Protein AF-A0A484WB20-F1 (afdb_monomer_lite)

Foldseek 3Di:
DLVVLVVVQVVLQVVVVVCCVPPNPCVVVVPDDPDDAAASEAEDEPLQVVLQVVQQVVPWDWDFDADPVRDRPAIDTHDDGDGPLPPDCSSVVSSVVVVVVSQVSNQVDQHHPNHHYDYDYDADPVNCVVCVPSPPRYPDDDDAGWTDDPDPPDGDHPPPDDDDDD

pLDDT: mean 77.6, std 25.08, range [25.02, 97.44]

Radius of gyration: 19.97 Å; chains: 1; bounding box: 40×54×52 Å

Organism: NCBI:txid69218

Structure (mmCIF, N/CA/C/O backbone):
data_AF-A0A484WB20-F1
#
_entry.id   AF-A0A484WB20-F1
#
loop_
_atom_site.group_PDB
_atom_site.id
_atom_site.type_symbol
_atom_site.label_atom_id
_atom_site.label_alt_id
_atom_site.label_comp_id
_atom_site.label_asym_id
_atom_site.label_entity_id
_atom_site.label_seq_id
_atom_site.pdbx_PDB_ins_code
_atom_site.Cartn_x
_atom_site.Cartn_y
_atom_site.Cartn_z
_atom_site.occupancy
_atom_site.B_iso_or_equiv
_atom_site.auth_seq_id
_atom_site.auth_comp_id
_atom_site.auth_asym_id
_atom_site.auth_atom_id
_atom_site.pdbx_PDB_model_num
ATOM 1 N N . MET A 1 1 ? -5.938 7.496 2.421 1.00 87.75 1 MET A N 1
ATOM 2 C CA . MET A 1 1 ? -4.948 6.588 1.793 1.00 87.75 1 MET A CA 1
ATOM 3 C C . MET A 1 1 ? -4.487 7.061 0.415 1.00 87.75 1 MET A C 1
ATOM 5 O O . MET A 1 1 ? -3.396 6.681 0.023 1.00 87.75 1 MET A O 1
ATOM 9 N N . ASP A 1 2 ? -5.249 7.892 -0.307 1.00 92.62 2 ASP A N 1
ATOM 10 C CA . ASP A 1 2 ? -4.880 8.335 -1.667 1.00 92.62 2 ASP A CA 1
ATOM 11 C C . ASP A 1 2 ? -3.535 9.056 -1.733 1.00 92.62 2 ASP A C 1
ATOM 13 O O . ASP A 1 2 ? -2.687 8.709 -2.548 1.00 92.62 2 ASP A O 1
ATOM 17 N N . TRP A 1 3 ? -3.302 9.995 -0.814 1.00 95.31 3 TRP A N 1
ATOM 18 C CA . TRP A 1 3 ? -2.025 10.701 -0.731 1.00 95.31 3 TRP A CA 1
ATOM 19 C C . TRP A 1 3 ? -0.839 9.739 -0.558 1.00 95.31 3 TRP A C 1
ATOM 21 O O . TRP A 1 3 ? 0.152 9.858 -1.275 1.00 95.31 3 TRP A O 1
ATOM 31 N N . LEU A 1 4 ? -0.970 8.741 0.327 1.00 93.81 4 LEU A N 1
ATOM 32 C CA . LEU A 1 4 ? 0.078 7.747 0.568 1.00 93.81 4 LEU A CA 1
ATOM 33 C C . LEU A 1 4 ? 0.362 6.917 -0.688 1.00 93.81 4 LEU A C 1
ATOM 35 O O . LEU A 1 4 ? 1.522 6.710 -1.022 1.00 93.81 4 LEU A O 1
ATOM 39 N N . ALA A 1 5 ? -0.679 6.480 -1.404 1.00 93.88 5 ALA A N 1
ATOM 40 C CA . ALA A 1 5 ? -0.516 5.715 -2.639 1.00 93.88 5 ALA A CA 1
ATOM 41 C C . ALA A 1 5 ? 0.248 6.517 -3.708 1.00 93.88 5 ALA A C 1
ATOM 43 O O . ALA A 1 5 ? 1.167 5.988 -4.332 1.00 93.88 5 ALA A O 1
ATOM 44 N N . VAL A 1 6 ? -0.074 7.808 -3.865 1.00 95.50 6 VAL A N 1
ATOM 45 C CA . VAL A 1 6 ? 0.617 8.704 -4.807 1.00 95.50 6 VAL A CA 1
ATOM 46 C C . VAL A 1 6 ? 2.090 8.854 -4.446 1.00 95.50 6 VAL A C 1
ATOM 48 O O . VAL A 1 6 ? 2.943 8.686 -5.317 1.00 95.50 6 VAL A O 1
ATOM 51 N N . GLN A 1 7 ? 2.405 9.144 -3.180 1.00 96.38 7 GLN A N 1
ATOM 52 C CA . GLN A 1 7 ? 3.798 9.285 -2.751 1.00 96.38 7 GLN A CA 1
ATOM 53 C C . GLN A 1 7 ? 4.567 7.972 -2.911 1.00 96.38 7 GLN A C 1
ATOM 55 O O . GLN A 1 7 ? 5.694 7.976 -3.403 1.00 96.38 7 GLN A O 1
ATOM 60 N N . TYR A 1 8 ? 3.941 6.845 -2.568 1.00 95.50 8 TYR A N 1
ATOM 61 C CA . TYR A 1 8 ? 4.586 5.542 -2.636 1.00 95.50 8 TYR A CA 1
ATOM 62 C C . TYR A 1 8 ? 4.917 5.133 -4.077 1.00 95.50 8 TYR A C 1
ATOM 64 O O . TYR A 1 8 ? 6.068 4.808 -4.369 1.00 95.50 8 TYR A O 1
ATOM 72 N N . ILE A 1 9 ? 3.956 5.229 -5.004 1.00 95.12 9 ILE A N 1
ATOM 73 C CA . ILE A 1 9 ? 4.201 4.931 -6.424 1.00 95.12 9 ILE A CA 1
ATOM 74 C C . ILE A 1 9 ? 5.189 5.918 -7.043 1.00 95.12 9 ILE A C 1
ATOM 76 O O . ILE A 1 9 ? 6.055 5.508 -7.811 1.00 95.12 9 ILE A O 1
ATOM 80 N N . SER A 1 10 ? 5.122 7.202 -6.686 1.00 95.75 10 SER A N 1
ATOM 81 C CA . SER A 1 10 ? 6.076 8.196 -7.192 1.00 95.75 10 SER A CA 1
ATOM 82 C C . SER A 1 10 ? 7.510 7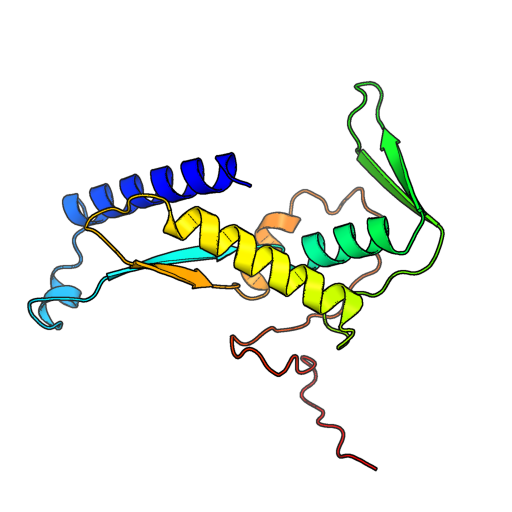.867 -6.767 1.00 95.75 10 SER A C 1
ATOM 84 O O . SER A 1 10 ? 8.424 7.920 -7.591 1.00 95.75 10 SER A O 1
ATOM 86 N N . ALA A 1 11 ? 7.701 7.465 -5.507 1.00 96.75 11 ALA A N 1
ATOM 87 C CA . ALA A 1 11 ? 8.997 7.030 -5.001 1.00 96.75 11 ALA A CA 1
ATOM 88 C C . ALA A 1 11 ? 9.492 5.763 -5.718 1.00 96.75 11 ALA A C 1
ATOM 90 O O . ALA A 1 11 ? 10.629 5.736 -6.186 1.00 96.75 11 ALA A O 1
ATOM 91 N N . LEU A 1 12 ? 8.642 4.742 -5.873 1.00 95.81 12 LEU A N 1
ATOM 92 C CA . LEU A 1 12 ? 9.012 3.500 -6.563 1.00 95.81 12 LEU A CA 1
ATOM 93 C C . LEU A 1 12 ? 9.327 3.721 -8.047 1.00 95.81 12 LEU A C 1
ATOM 95 O O . LEU A 1 12 ? 10.296 3.164 -8.559 1.00 95.81 12 LEU A O 1
ATOM 99 N N . ASN A 1 13 ? 8.568 4.577 -8.730 1.00 96.31 13 ASN A N 1
ATOM 100 C CA . ASN A 1 13 ? 8.839 4.950 -10.117 1.00 96.31 13 ASN A CA 1
ATOM 101 C C . ASN A 1 13 ? 10.229 5.574 -10.262 1.00 96.31 13 ASN A C 1
ATOM 103 O O . ASN A 1 13 ? 10.962 5.228 -11.189 1.00 96.31 13 ASN A O 1
ATOM 107 N N . LEU A 1 14 ? 10.607 6.461 -9.337 1.00 97.31 14 LEU A N 1
ATOM 108 C CA . LEU A 1 14 ? 11.935 7.065 -9.329 1.00 97.31 14 LEU A CA 1
ATOM 109 C C . LEU A 1 14 ? 13.027 6.029 -9.038 1.00 97.31 14 LEU A C 1
ATOM 111 O O . LEU A 1 14 ? 14.029 5.998 -9.750 1.00 97.31 14 LEU A O 1
ATOM 115 N N . ILE A 1 15 ? 12.827 5.176 -8.028 1.00 97.06 15 ILE A N 1
ATOM 116 C CA . ILE A 1 15 ? 13.783 4.126 -7.651 1.00 97.06 15 ILE A CA 1
ATOM 117 C C . ILE A 1 15 ? 14.046 3.207 -8.842 1.00 97.06 15 ILE A C 1
ATOM 119 O O . ILE A 1 15 ? 15.197 3.054 -9.238 1.00 97.06 15 ILE A O 1
ATOM 123 N N . HIS A 1 16 ? 13.001 2.650 -9.457 1.00 96.00 16 HIS A N 1
ATOM 124 C CA . HIS A 1 16 ? 13.163 1.718 -10.571 1.00 96.00 16 HIS A CA 1
ATOM 125 C C . HIS A 1 16 ? 13.725 2.384 -11.827 1.00 96.00 16 HIS A C 1
ATOM 127 O O . HIS A 1 16 ? 14.556 1.783 -12.500 1.00 96.00 16 HIS A O 1
ATOM 133 N N . TYR A 1 17 ? 13.355 3.636 -12.112 1.00 96.62 17 TYR A N 1
ATOM 134 C CA . TYR A 1 17 ? 13.966 4.387 -13.209 1.00 96.62 17 TYR A CA 1
ATOM 135 C C . TYR A 1 17 ? 15.478 4.559 -13.009 1.00 96.62 17 TYR A C 1
ATOM 137 O O . TYR A 1 17 ? 16.264 4.347 -13.932 1.00 96.62 17 TYR A O 1
ATOM 145 N N . MET A 1 18 ? 15.898 4.939 -11.800 1.00 97.44 18 MET A N 1
ATOM 146 C CA . MET A 1 18 ? 17.315 5.139 -11.501 1.00 97.44 18 MET A CA 1
ATOM 147 C C . MET A 1 18 ? 18.078 3.815 -11.406 1.00 97.44 18 MET A C 1
ATOM 149 O O . MET A 1 18 ? 19.233 3.765 -11.827 1.00 97.44 18 MET A O 1
ATOM 153 N N . HIS A 1 19 ? 17.441 2.748 -10.920 1.00 97.31 19 HIS A N 1
ATOM 154 C CA . HIS A 1 19 ? 18.033 1.413 -10.864 1.00 97.31 19 HIS A CA 1
ATOM 155 C C . HIS A 1 19 ? 18.308 0.870 -12.270 1.00 97.31 19 HIS A C 1
ATOM 157 O O . HIS A 1 19 ? 19.447 0.519 -12.566 1.00 97.31 19 HIS A O 1
ATOM 163 N N . ASP A 1 20 ? 17.321 0.927 -13.174 1.00 94.75 20 ASP A N 1
ATOM 164 C CA . ASP A 1 20 ? 17.489 0.520 -14.577 1.00 94.75 20 ASP A CA 1
ATOM 165 C C . ASP A 1 20 ? 18.563 1.364 -15.288 1.00 94.75 20 ASP A C 1
ATOM 167 O O . ASP A 1 20 ? 19.276 0.864 -16.156 1.00 94.75 20 ASP A O 1
ATOM 171 N N . LYS A 1 21 ? 18.699 2.651 -14.940 1.00 95.12 21 LYS A N 1
ATOM 172 C CA . LYS A 1 21 ? 19.661 3.549 -15.594 1.00 95.12 21 LYS A CA 1
ATOM 173 C C . LYS A 1 21 ? 21.098 3.363 -15.107 1.00 95.12 21 LYS A C 1
ATOM 175 O O . LYS A 1 21 ? 22.019 3.412 -15.920 1.00 95.12 21 LYS A O 1
ATOM 180 N N . TYR A 1 22 ? 21.305 3.241 -13.799 1.00 96.62 22 TYR A N 1
ATOM 181 C CA . TYR A 1 22 ? 22.643 3.302 -13.199 1.00 96.62 22 TYR A CA 1
ATOM 182 C C . TYR A 1 22 ? 23.151 1.960 -12.678 1.00 96.62 22 TYR A C 1
ATOM 184 O O . TYR A 1 22 ? 24.356 1.810 -12.495 1.00 96.62 22 TYR A O 1
ATOM 192 N N . SER A 1 23 ? 22.266 0.993 -12.450 1.00 95.44 23 SER A N 1
ATOM 193 C CA . SER A 1 23 ? 22.607 -0.308 -11.874 1.00 95.44 23 SER A CA 1
ATOM 194 C C . SER A 1 23 ? 21.804 -1.435 -12.523 1.00 95.44 23 SER A C 1
ATOM 196 O O . SER A 1 23 ? 21.261 -2.298 -11.838 1.00 95.44 23 SER A O 1
ATOM 198 N N . TYR A 1 24 ? 21.732 -1.428 -13.854 1.00 94.31 24 TYR A N 1
ATOM 199 C CA . TYR A 1 24 ? 21.045 -2.475 -14.599 1.00 94.31 24 TYR A CA 1
ATOM 200 C C . TYR A 1 24 ? 21.693 -3.843 -14.356 1.00 94.31 24 TYR A C 1
ATOM 202 O O . TYR A 1 24 ? 22.884 -4.031 -14.624 1.00 94.31 24 TYR A O 1
ATOM 210 N N . GLU A 1 25 ? 20.909 -4.819 -13.904 1.00 92.88 25 GLU A N 1
ATOM 211 C CA . GLU A 1 25 ? 21.361 -6.172 -13.577 1.00 92.88 25 GLU A CA 1
ATOM 212 C C . GLU A 1 25 ? 21.608 -7.027 -14.830 1.00 92.88 25 GLU A C 1
ATOM 214 O O . GLU A 1 25 ? 21.002 -8.079 -15.029 1.00 92.88 25 GLU A O 1
ATOM 219 N N . ALA A 1 26 ? 22.523 -6.583 -15.694 1.00 92.88 26 ALA A N 1
ATOM 220 C CA . ALA A 1 26 ? 22.773 -7.169 -17.008 1.00 92.88 26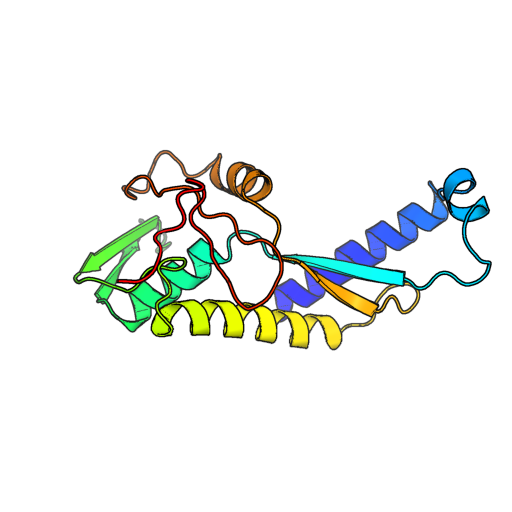 ALA A CA 1
ATOM 221 C C . ALA A 1 26 ? 23.031 -8.683 -16.966 1.00 92.88 26 ALA A C 1
ATOM 223 O O . ALA A 1 26 ? 22.517 -9.410 -17.811 1.00 92.88 26 ALA A O 1
ATOM 224 N N . SER A 1 27 ? 23.789 -9.172 -15.979 1.00 95.25 27 SER A N 1
ATOM 225 C CA . SER A 1 27 ? 24.095 -10.600 -15.838 1.00 95.25 27 SER A CA 1
ATOM 226 C C . SER A 1 27 ? 22.866 -11.444 -15.493 1.00 95.25 27 SER A C 1
ATOM 228 O O . SER A 1 27 ? 22.727 -12.542 -16.023 1.00 95.25 27 SER A O 1
ATOM 230 N N . LEU A 1 28 ? 21.955 -10.938 -14.656 1.00 93.94 28 LEU A N 1
ATOM 231 C CA . LEU A 1 28 ? 20.706 -11.628 -14.321 1.00 93.94 28 LEU A CA 1
ATOM 232 C C . LEU A 1 28 ? 19.711 -11.532 -15.482 1.00 93.94 28 LEU A C 1
ATOM 234 O O . LEU A 1 28 ? 19.061 -12.516 -15.836 1.00 93.94 28 LEU A O 1
ATOM 238 N N . MET A 1 29 ? 19.619 -10.360 -16.111 1.00 93.00 29 MET A N 1
ATOM 239 C CA . MET A 1 29 ? 18.713 -10.120 -17.233 1.00 93.00 29 MET A CA 1
ATOM 240 C C . MET A 1 29 ? 19.132 -10.870 -18.505 1.00 93.00 29 MET A C 1
ATOM 242 O O . MET A 1 29 ? 18.269 -11.207 -19.306 1.00 93.00 29 MET A O 1
ATOM 246 N N . ALA A 1 30 ? 20.419 -11.196 -18.676 1.00 94.06 30 ALA A N 1
ATOM 247 C CA . ALA A 1 30 ? 20.906 -12.038 -19.775 1.00 94.06 30 ALA A CA 1
ATOM 248 C C . ALA A 1 30 ? 20.401 -13.490 -19.705 1.00 94.06 30 ALA A C 1
ATOM 250 O O . ALA A 1 30 ? 20.430 -14.194 -20.711 1.00 94.06 30 ALA A O 1
ATOM 251 N N . LEU A 1 31 ? 19.950 -13.934 -18.528 1.00 95.06 31 LEU A N 1
ATOM 252 C CA . LEU A 1 31 ? 19.382 -15.265 -18.300 1.00 95.06 31 LEU A CA 1
ATOM 253 C C . LEU A 1 31 ? 17.848 -15.282 -18.374 1.00 95.06 31 LEU A C 1
ATOM 255 O O . LEU A 1 31 ? 17.240 -16.322 -18.135 1.00 95.06 31 LEU A O 1
ATOM 259 N N . HIS A 1 32 ? 17.226 -14.142 -18.674 1.00 94.12 32 HIS A N 1
ATOM 260 C CA . HIS A 1 32 ? 15.788 -14.037 -18.879 1.00 94.12 32 HIS A CA 1
ATOM 261 C C . HIS A 1 32 ? 15.449 -14.002 -20.371 1.00 94.12 32 HIS A C 1
ATOM 263 O O . HIS A 1 32 ? 16.272 -13.635 -21.212 1.00 94.12 32 HIS A O 1
ATOM 269 N N . ASP A 1 33 ? 14.198 -14.327 -20.688 1.00 92.81 33 ASP A N 1
ATOM 270 C CA . ASP A 1 33 ? 13.648 -14.084 -22.016 1.00 92.81 33 ASP A CA 1
ATOM 271 C C . ASP A 1 33 ? 1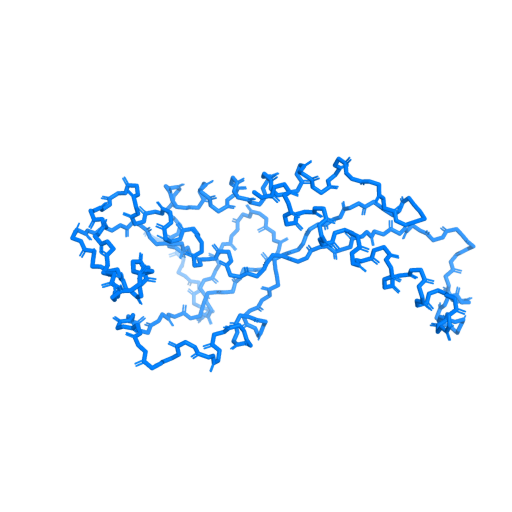3.723 -12.593 -22.375 1.00 92.81 33 ASP A C 1
ATOM 273 O O . ASP A 1 33 ? 13.713 -11.712 -21.510 1.00 92.81 33 ASP A O 1
ATOM 277 N N . ARG A 1 34 ? 13.752 -12.303 -23.681 1.00 87.56 34 ARG A N 1
ATOM 278 C CA . ARG A 1 34 ? 13.861 -10.933 -24.213 1.00 87.56 34 ARG A CA 1
ATOM 279 C C . ARG A 1 34 ? 12.840 -9.973 -23.587 1.00 87.56 34 ARG A C 1
ATOM 281 O O . ARG A 1 34 ? 13.183 -8.840 -23.251 1.00 87.56 34 ARG A O 1
ATOM 288 N N . ASP A 1 35 ? 11.599 -10.433 -23.436 1.00 89.88 35 ASP A N 1
ATOM 289 C CA . ASP A 1 35 ? 10.466 -9.637 -22.971 1.00 89.88 35 ASP A CA 1
ATOM 290 C C . ASP A 1 35 ? 10.030 -10.088 -21.568 1.00 89.88 35 ASP A C 1
ATOM 292 O O . ASP A 1 35 ? 9.185 -10.962 -21.399 1.00 89.88 35 ASP A O 1
ATOM 296 N N . VAL A 1 36 ? 10.624 -9.478 -20.539 1.00 90.69 36 VAL A N 1
ATOM 297 C CA . VAL A 1 36 ? 10.318 -9.798 -19.134 1.00 90.69 36 VAL A CA 1
ATOM 298 C C . VAL A 1 36 ? 9.055 -9.085 -18.653 1.00 90.69 36 VAL A C 1
ATOM 300 O O . VAL A 1 36 ? 8.957 -7.854 -18.723 1.00 90.69 36 VAL A O 1
ATOM 303 N N . TYR A 1 37 ? 8.116 -9.849 -18.094 1.00 91.69 37 TYR A N 1
ATOM 304 C CA . TYR A 1 37 ? 6.951 -9.311 -17.395 1.00 91.69 37 TYR A CA 1
ATOM 305 C C . TYR A 1 37 ? 7.372 -8.653 -16.075 1.00 91.69 37 TYR A C 1
ATOM 307 O O . TYR A 1 37 ? 8.050 -9.268 -15.254 1.00 91.69 37 TYR A O 1
ATOM 315 N N . ARG A 1 38 ? 6.980 -7.392 -15.869 1.00 91.69 38 ARG A N 1
ATOM 316 C CA . ARG A 1 38 ? 7.383 -6.595 -14.703 1.00 91.69 38 ARG A CA 1
ATOM 317 C C . ARG A 1 38 ? 6.187 -6.291 -13.823 1.00 91.69 38 ARG A C 1
ATOM 319 O O . ARG A 1 38 ? 5.158 -5.822 -14.307 1.00 91.69 38 ARG A O 1
ATOM 326 N N . THR A 1 39 ? 6.367 -6.490 -12.526 1.00 92.88 39 THR A N 1
ATOM 327 C CA . THR A 1 39 ? 5.398 -6.113 -11.499 1.00 92.88 39 THR A CA 1
ATOM 328 C C . THR A 1 39 ? 5.967 -5.022 -10.606 1.00 92.88 39 THR A C 1
ATOM 330 O O . THR A 1 39 ? 7.143 -5.073 -10.254 1.00 92.88 39 THR A O 1
ATOM 333 N N . MET A 1 40 ? 5.132 -4.068 -10.205 1.00 92.12 40 MET A N 1
ATOM 334 C CA . MET A 1 40 ? 5.470 -3.062 -9.202 1.00 92.12 40 MET A CA 1
ATOM 335 C C . MET A 1 40 ? 5.023 -3.575 -7.832 1.00 92.12 40 MET A C 1
ATOM 337 O O . MET A 1 40 ? 3.850 -3.455 -7.484 1.00 92.12 40 MET A O 1
ATOM 341 N N . ALA A 1 41 ? 5.941 -4.200 -7.093 1.00 90.88 41 ALA A N 1
ATOM 342 C CA . ALA A 1 41 ? 5.632 -4.842 -5.820 1.00 90.88 41 ALA A CA 1
ATOM 343 C C . ALA A 1 41 ? 5.534 -3.815 -4.679 1.00 90.88 41 ALA A C 1
ATOM 345 O O . ALA A 1 41 ? 6.530 -3.218 -4.270 1.00 90.88 41 ALA A O 1
ATOM 346 N N . CYS A 1 42 ? 4.329 -3.637 -4.144 1.00 90.38 42 CYS A N 1
ATOM 347 C CA . CYS A 1 42 ? 4.030 -2.752 -3.024 1.00 90.38 42 CYS A CA 1
ATOM 348 C C . CYS A 1 42 ? 3.814 -3.554 -1.730 1.00 90.38 42 CYS A C 1
ATOM 350 O O . CYS A 1 42 ? 2.991 -4.464 -1.688 1.00 90.38 42 CYS A O 1
ATOM 352 N N . GLY A 1 43 ? 4.512 -3.206 -0.651 1.00 88.94 43 GLY A N 1
ATOM 353 C CA . GLY A 1 43 ? 4.337 -3.842 0.660 1.00 88.94 43 GLY A CA 1
ATOM 354 C C . GLY A 1 43 ? 3.473 -2.999 1.598 1.00 88.94 43 GLY A C 1
ATOM 355 O O . GLY A 1 43 ? 3.686 -1.791 1.690 1.00 88.94 43 GLY A O 1
ATOM 356 N N . ILE A 1 44 ? 2.541 -3.617 2.335 1.00 87.06 44 ILE A N 1
ATOM 357 C CA . ILE A 1 44 ? 1.892 -2.972 3.496 1.00 87.06 44 ILE A CA 1
ATOM 358 C C . ILE A 1 44 ? 2.473 -3.541 4.784 1.00 87.06 44 ILE A C 1
ATOM 360 O O . ILE A 1 44 ? 2.275 -4.713 5.083 1.00 87.06 44 ILE A O 1
ATOM 364 N N . ALA A 1 45 ? 3.114 -2.698 5.587 1.00 87.94 45 ALA A N 1
ATOM 365 C CA . ALA A 1 45 ? 3.557 -3.061 6.928 1.00 87.94 45 ALA A CA 1
ATOM 366 C C . ALA A 1 45 ? 2.528 -2.649 7.996 1.00 87.94 45 ALA A C 1
ATOM 368 O O . ALA A 1 45 ? 1.821 -1.655 7.830 1.00 87.94 45 ALA A O 1
ATOM 369 N N . GLY A 1 46 ? 2.462 -3.395 9.106 1.00 86.56 46 GLY A N 1
ATOM 370 C CA . GLY A 1 46 ? 1.616 -3.048 10.255 1.00 86.56 46 GLY A CA 1
ATOM 371 C C . GLY A 1 46 ? 0.116 -3.283 10.047 1.00 86.56 46 GLY A C 1
ATOM 372 O O . GLY A 1 46 ? -0.700 -2.644 10.711 1.00 86.56 46 GLY A O 1
ATOM 373 N N . LEU A 1 47 ? -0.261 -4.197 9.146 1.00 90.12 47 LEU A N 1
ATOM 374 C CA . LEU A 1 47 ? -1.666 -4.506 8.853 1.00 90.12 47 LEU A CA 1
ATOM 375 C C . LEU A 1 47 ? -2.431 -4.973 10.101 1.00 90.12 47 LEU A C 1
ATOM 377 O O . LEU A 1 47 ? -3.550 -4.525 10.332 1.00 90.12 47 LEU A O 1
ATOM 381 N N . SER A 1 48 ? -1.808 -5.827 10.918 1.00 87.88 48 SER A N 1
ATOM 382 C CA . SER A 1 48 ? -2.390 -6.343 12.164 1.00 87.88 48 SER A CA 1
ATOM 383 C C . SER A 1 48 ? -2.724 -5.219 13.148 1.00 87.88 48 SER A C 1
ATOM 385 O O . SER A 1 48 ? -3.816 -5.181 13.706 1.00 87.88 48 SER A O 1
ATOM 387 N N . VAL A 1 49 ? -1.812 -4.254 13.300 1.00 89.62 49 VAL A N 1
ATOM 388 C CA . VAL A 1 49 ? -1.999 -3.086 14.169 1.00 89.62 49 VAL A CA 1
ATOM 389 C C . VAL A 1 49 ? -3.139 -2.217 13.654 1.00 89.62 49 VAL A C 1
ATOM 391 O O . VAL A 1 49 ? -4.027 -1.870 14.423 1.00 89.62 49 VAL A O 1
ATOM 394 N N . ALA A 1 50 ? -3.160 -1.909 12.355 1.00 91.94 50 ALA A N 1
ATOM 395 C CA . ALA A 1 50 ? -4.225 -1.103 11.766 1.00 91.94 50 ALA A CA 1
ATOM 396 C C . ALA A 1 50 ? -5.606 -1.773 11.902 1.00 91.94 50 ALA A C 1
ATOM 398 O O . ALA A 1 50 ? -6.580 -1.103 12.250 1.00 91.94 50 ALA A O 1
ATOM 399 N N . ALA A 1 51 ? -5.691 -3.086 11.669 1.00 92.50 51 ALA A N 1
ATOM 400 C CA . ALA A 1 51 ? -6.927 -3.851 11.815 1.00 92.50 51 ALA A CA 1
ATOM 401 C C . ALA A 1 51 ? -7.412 -3.884 13.275 1.00 92.50 51 ALA A C 1
ATOM 403 O O . ALA A 1 51 ? -8.578 -3.582 13.534 1.00 92.50 51 ALA A O 1
ATOM 404 N N . ASP A 1 52 ? -6.519 -4.162 14.230 1.00 91.62 52 ASP A N 1
ATOM 405 C CA . ASP A 1 52 ? -6.828 -4.152 15.665 1.00 91.62 52 ASP A CA 1
ATOM 406 C C . ASP A 1 52 ? -7.271 -2.767 16.148 1.00 91.62 52 ASP A C 1
ATOM 408 O O . ASP A 1 52 ? -8.250 -2.657 16.883 1.00 91.62 52 ASP A O 1
ATOM 412 N N . SER A 1 53 ? -6.593 -1.697 15.721 1.00 92.69 53 SER A N 1
ATOM 413 C CA . SER A 1 53 ? -6.962 -0.326 16.086 1.00 92.69 53 SER A CA 1
ATOM 414 C C . SER A 1 53 ? -8.356 0.040 15.576 1.00 92.69 53 SER A C 1
ATOM 416 O O . SER A 1 53 ? -9.157 0.607 16.319 1.00 92.69 53 SER A O 1
ATOM 418 N N . LEU A 1 54 ? -8.681 -0.313 14.329 1.00 93.94 54 LEU A N 1
ATOM 419 C CA . LEU A 1 54 ? -10.020 -0.097 13.776 1.00 93.94 54 LEU A CA 1
ATOM 420 C C . LEU A 1 54 ? -11.076 -0.966 14.468 1.00 93.94 54 LEU A C 1
ATOM 422 O O . LEU A 1 54 ? -12.193 -0.504 14.696 1.00 93.94 54 LEU A O 1
ATOM 426 N N . SER A 1 55 ? -10.722 -2.198 14.830 1.00 93.56 55 SER A N 1
ATOM 427 C CA . SER A 1 55 ? -11.581 -3.095 15.601 1.00 93.56 55 SER A CA 1
ATOM 428 C C . SER A 1 55 ? -11.897 -2.518 16.985 1.00 93.56 55 SER A C 1
ATOM 430 O O . SER A 1 55 ? -13.066 -2.436 17.361 1.00 93.56 55 SER A O 1
ATOM 432 N N . ALA A 1 56 ? -10.889 -2.019 17.705 1.00 93.38 56 ALA A N 1
ATOM 433 C CA . ALA A 1 56 ? -11.066 -1.376 19.004 1.00 93.38 56 ALA A CA 1
ATOM 434 C C . ALA A 1 56 ? -11.998 -0.161 18.918 1.00 93.38 56 ALA A C 1
ATOM 436 O O . ALA A 1 56 ? -12.911 -0.040 19.726 1.00 93.38 56 ALA A O 1
ATOM 437 N N . ILE A 1 57 ? -11.833 0.697 17.907 1.00 94.12 57 ILE A N 1
ATOM 438 C CA . ILE A 1 57 ? -12.702 1.870 17.701 1.00 94.12 57 ILE A CA 1
ATOM 439 C C . ILE A 1 57 ? -14.145 1.461 17.365 1.00 94.12 57 ILE A C 1
ATOM 441 O O . ILE A 1 57 ? -15.086 2.178 17.699 1.00 94.12 57 ILE A O 1
ATOM 445 N N . LYS A 1 58 ? -14.335 0.325 16.684 1.00 94.44 58 LYS A N 1
ATOM 446 C CA . LYS A 1 58 ? -15.653 -0.146 16.244 1.00 94.44 58 LYS A CA 1
ATOM 447 C C . LYS A 1 58 ? -16.426 -0.898 17.332 1.00 94.44 58 LYS A C 1
ATOM 449 O O . LYS A 1 58 ? -17.649 -0.783 17.372 1.00 94.44 58 LYS A O 1
ATOM 454 N N . TYR A 1 59 ? -15.745 -1.697 18.153 1.00 93.00 59 TYR A N 1
ATOM 455 C CA . TYR A 1 59 ? -16.379 -2.621 19.105 1.00 93.00 59 TYR A CA 1
ATOM 456 C C . TYR A 1 59 ? -16.181 -2.243 20.579 1.00 93.00 59 TYR A C 1
ATOM 458 O O . TYR A 1 59 ? -16.931 -2.734 21.418 1.00 93.00 59 TYR A O 1
ATOM 466 N N . ALA A 1 60 ? -15.229 -1.364 20.893 1.00 94.00 60 ALA A N 1
ATOM 467 C CA . ALA A 1 60 ? -14.985 -0.851 22.238 1.00 94.00 60 ALA A CA 1
ATOM 468 C C . ALA A 1 60 ? -15.076 0.684 22.264 1.00 94.00 60 ALA A C 1
ATOM 470 O O . ALA A 1 60 ? -15.205 1.348 21.234 1.00 94.00 60 ALA A O 1
ATOM 471 N N . THR A 1 61 ? -15.020 1.270 23.462 1.00 94.44 61 THR A N 1
ATOM 472 C CA . THR A 1 61 ? -14.949 2.727 23.614 1.00 94.44 61 THR A CA 1
ATOM 473 C C . THR A 1 61 ? -13.492 3.145 23.739 1.00 94.44 61 THR A C 1
ATOM 475 O O . THR A 1 61 ? -12.842 2.853 24.740 1.00 94.44 61 THR A O 1
ATOM 478 N N . VAL A 1 62 ? -12.975 3.845 22.729 1.00 94.62 62 VAL A N 1
ATOM 479 C CA . VAL A 1 62 ? -11.584 4.316 22.704 1.00 94.62 62 VAL A CA 1
ATOM 480 C C . VAL A 1 62 ? -11.535 5.810 23.016 1.00 94.62 62 VAL A C 1
ATOM 482 O O . VAL A 1 62 ? -12.072 6.630 22.269 1.00 94.62 62 VAL A O 1
ATOM 485 N N . LYS A 1 63 ? -10.869 6.176 24.114 1.00 94.31 63 LYS A N 1
ATOM 486 C CA . LYS A 1 63 ? -10.645 7.565 24.534 1.00 94.31 63 LYS A CA 1
ATOM 487 C C . LYS A 1 63 ? -9.199 7.974 24.220 1.00 94.31 63 LYS A C 1
ATOM 489 O O . LYS A 1 63 ? -8.280 7.400 24.805 1.00 94.31 63 LYS A O 1
ATOM 494 N N . PRO A 1 64 ? -8.970 8.950 23.321 1.00 94.38 64 PRO A N 1
ATOM 495 C CA . PRO A 1 64 ? -7.627 9.440 23.041 1.00 94.38 64 PRO A CA 1
ATOM 496 C C . PRO A 1 64 ? -7.114 10.294 24.206 1.00 94.38 64 PRO A C 1
ATOM 498 O O . PRO A 1 64 ? -7.763 11.261 24.610 1.00 94.38 64 PRO A O 1
ATOM 501 N N . VAL A 1 65 ? -5.930 9.965 24.710 1.00 93.69 65 VAL A N 1
ATOM 502 C CA . VAL A 1 65 ? -5.169 10.793 25.649 1.00 93.69 65 VAL A CA 1
ATOM 503 C C . VAL A 1 65 ? -4.341 11.768 24.826 1.00 93.69 65 VAL A C 1
ATOM 505 O O . VAL A 1 65 ? -3.548 11.358 23.978 1.00 93.69 65 VAL A O 1
ATOM 508 N N . ARG A 1 66 ? -4.555 13.066 25.044 1.00 94.06 66 ARG A N 1
ATOM 509 C CA . ARG A 1 66 ? -3.881 14.133 24.300 1.00 94.06 66 ARG A CA 1
ATOM 510 C C . ARG A 1 66 ? -2.852 14.840 25.165 1.00 94.06 66 ARG A C 1
ATOM 512 O O . ARG A 1 66 ? -3.064 15.002 26.365 1.00 94.06 66 ARG A O 1
ATOM 519 N N . ASP A 1 67 ? -1.769 15.278 24.544 1.00 92.88 67 ASP A N 1
ATOM 520 C CA . ASP A 1 67 ? -0.783 16.142 25.181 1.00 92.88 67 ASP A CA 1
ATOM 521 C C . ASP A 1 67 ? -1.221 17.622 25.178 1.00 92.88 67 ASP A C 1
ATOM 523 O O . ASP A 1 67 ? -2.324 17.986 24.762 1.00 92.88 67 ASP A O 1
ATOM 527 N N . HIS A 1 68 ? -0.321 18.497 25.628 1.00 92.50 68 HIS A N 1
ATOM 528 C CA . HIS A 1 68 ? -0.521 19.947 25.650 1.00 92.50 68 HIS A CA 1
ATOM 529 C C . HIS A 1 68 ? -0.662 20.589 24.256 1.00 92.50 68 HIS A C 1
ATOM 531 O O . HIS A 1 68 ? -1.188 21.696 24.157 1.00 92.50 68 HIS A O 1
ATOM 537 N N . THR A 1 69 ? -0.214 19.918 23.189 1.00 92.75 69 THR A N 1
ATOM 538 C CA . THR A 1 69 ? -0.356 20.387 21.801 1.00 92.75 69 THR A CA 1
ATOM 539 C C . THR A 1 69 ? -1.652 19.900 21.146 1.00 92.75 69 THR A C 1
ATOM 541 O O . THR A 1 69 ? -2.032 20.381 20.079 1.00 92.75 69 THR A O 1
ATOM 544 N N . GLY A 1 70 ? -2.367 18.980 21.802 1.00 91.12 70 GLY A N 1
ATOM 545 C CA . GLY A 1 70 ? -3.584 18.353 21.297 1.00 91.12 70 GLY A CA 1
ATOM 546 C C . GLY A 1 70 ? -3.332 17.084 20.476 1.00 91.12 70 GLY A C 1
ATOM 547 O O . GLY A 1 70 ? -4.290 16.525 19.932 1.00 91.12 70 GLY A O 1
ATOM 548 N N . LEU A 1 71 ? -2.086 16.606 20.398 1.00 92.12 71 LEU A N 1
ATOM 549 C CA . LEU A 1 71 ? -1.730 15.361 19.722 1.00 92.12 71 LEU A CA 1
ATOM 550 C C . LEU A 1 71 ? -2.096 14.161 20.594 1.00 92.12 71 LEU A C 1
ATOM 552 O O . LEU A 1 71 ? -1.868 14.165 21.802 1.00 92.12 71 LEU A O 1
ATOM 556 N N . ALA A 1 72 ? -2.684 13.132 19.981 1.00 92.00 72 ALA A N 1
ATOM 557 C CA . ALA A 1 72 ? -2.993 11.886 20.673 1.00 92.00 72 ALA A CA 1
ATOM 558 C C . ALA A 1 72 ? -1.695 11.103 20.913 1.00 92.00 72 ALA A C 1
ATOM 560 O O . ALA A 1 72 ? -1.050 10.685 19.954 1.00 92.00 72 ALA A O 1
ATOM 561 N N . VAL A 1 73 ? -1.329 10.929 22.182 1.00 93.62 73 VAL A N 1
ATOM 562 C CA . VAL A 1 73 ? -0.101 10.234 22.606 1.00 93.62 73 VAL A CA 1
ATOM 563 C C . VAL A 1 73 ? -0.377 8.842 23.165 1.00 93.62 73 VAL A C 1
ATOM 565 O O . VAL A 1 73 ? 0.520 8.008 23.180 1.00 93.62 73 VAL A O 1
ATOM 568 N N . ASP A 1 74 ? -1.610 8.578 23.604 1.00 92.00 74 ASP A N 1
ATOM 569 C CA . ASP A 1 74 ? -2.031 7.266 24.097 1.00 92.00 74 ASP A CA 1
ATOM 570 C C . ASP A 1 74 ? -3.547 7.066 23.909 1.00 92.00 74 ASP A C 1
ATOM 572 O O . ASP A 1 74 ? -4.283 8.006 23.588 1.00 92.00 74 ASP A O 1
ATOM 576 N N . PHE A 1 75 ? -4.029 5.841 24.108 1.00 91.81 75 PHE A N 1
ATOM 577 C CA . PHE A 1 75 ? -5.434 5.469 23.974 1.00 91.81 75 PHE A CA 1
ATOM 578 C C . PHE A 1 75 ? -5.888 4.595 25.144 1.00 91.81 75 PHE A C 1
ATOM 580 O O . PHE A 1 75 ? -5.374 3.500 25.361 1.00 91.81 75 PHE A O 1
ATOM 587 N N . VAL A 1 76 ? -6.925 5.044 25.853 1.00 93.50 76 VAL A N 1
ATOM 588 C CA . VAL A 1 76 ? -7.601 4.240 26.879 1.00 93.50 76 VAL A CA 1
ATOM 589 C C . VAL A 1 76 ? -8.769 3.508 26.233 1.00 93.50 76 VAL A C 1
ATOM 591 O O . VAL A 1 76 ? -9.622 4.134 25.602 1.00 93.50 76 VAL A O 1
ATOM 594 N N . ILE A 1 77 ? -8.807 2.187 26.388 1.00 93.00 77 ILE A N 1
ATOM 595 C CA . ILE A 1 77 ? -9.835 1.324 25.802 1.00 93.00 77 ILE A CA 1
ATOM 596 C C . ILE A 1 77 ? -10.731 0.800 26.927 1.00 93.00 77 ILE A C 1
ATOM 598 O O . ILE A 1 77 ? -10.254 0.143 27.849 1.00 93.00 77 ILE A O 1
ATOM 602 N N . GLU A 1 78 ? -12.026 1.095 26.847 1.00 93.25 78 GLU A N 1
ATOM 603 C CA . GLU A 1 78 ? -13.059 0.561 27.735 1.00 93.25 78 GLU A CA 1
ATOM 604 C C . GLU A 1 78 ? -13.890 -0.483 26.973 1.00 93.25 78 GLU A C 1
ATOM 606 O O . GLU A 1 78 ? -14.594 -0.155 26.012 1.00 93.25 78 GLU A O 1
ATOM 611 N N . GLY A 1 79 ? -13.805 -1.741 27.415 1.00 90.69 79 GLY A N 1
ATOM 612 C CA . GLY A 1 79 ? -14.454 -2.896 26.790 1.00 90.69 79 GLY A CA 1
ATOM 613 C C . GLY A 1 79 ? -13.497 -3.773 25.978 1.00 90.69 79 GLY A C 1
ATOM 614 O O . GLY A 1 79 ? -12.351 -3.405 25.718 1.00 90.69 79 GLY A O 1
ATOM 615 N N . ASP A 1 80 ? -13.988 -4.944 25.578 1.00 90.62 80 ASP A N 1
ATOM 616 C CA . ASP A 1 80 ? -13.236 -5.908 24.775 1.00 90.62 80 ASP A CA 1
ATOM 617 C C . ASP A 1 80 ? -13.516 -5.729 23.279 1.00 90.62 80 ASP A C 1
ATOM 619 O O . ASP A 1 80 ? -14.617 -5.360 22.868 1.00 90.62 80 ASP A O 1
ATOM 623 N N . TYR A 1 81 ? -12.524 -6.039 22.446 1.00 92.12 81 TYR A N 1
ATOM 624 C CA . TYR A 1 81 ? -12.642 -6.003 20.989 1.00 92.12 81 TYR A CA 1
ATOM 625 C C . TYR A 1 81 ? -11.979 -7.237 20.355 1.00 92.12 81 TYR A C 1
ATOM 627 O O . TYR A 1 81 ? -11.008 -7.765 20.907 1.00 92.12 81 TYR A O 1
ATOM 635 N N . PRO A 1 82 ? -12.478 -7.719 19.200 1.00 91.88 82 PRO A N 1
ATOM 636 C CA . PRO A 1 82 ? -11.872 -8.842 18.496 1.00 91.88 82 PRO A CA 1
ATOM 637 C C . PRO A 1 82 ? -10.520 -8.448 17.894 1.00 91.88 82 PRO A C 1
ATOM 639 O O . PRO A 1 82 ? -10.371 -7.359 17.342 1.00 91.88 82 PRO A O 1
ATOM 642 N N . GLN A 1 83 ? -9.542 -9.345 17.995 1.00 88.19 83 GLN A N 1
ATOM 643 C CA . GLN A 1 83 ? -8.156 -9.103 17.588 1.00 88.19 83 GLN A CA 1
ATOM 644 C C . GLN A 1 83 ? -7.779 -9.981 16.400 1.00 88.19 83 GLN A C 1
ATOM 646 O O . GLN A 1 83 ? -8.138 -11.163 16.365 1.00 88.19 83 GLN A O 1
ATOM 651 N N . TYR A 1 84 ? -7.059 -9.400 15.447 1.00 86.62 84 TYR A N 1
ATOM 652 C CA . TYR A 1 84 ? -6.642 -10.039 14.208 1.00 86.62 84 TYR A CA 1
ATOM 653 C C . TYR A 1 84 ? -5.790 -11.285 14.479 1.00 86.62 84 TYR A C 1
ATOM 655 O O . TYR A 1 84 ? -4.969 -11.306 15.398 1.00 86.62 84 TYR A O 1
ATOM 663 N N . GLY A 1 85 ? -5.981 -12.327 13.666 1.00 85.06 85 GLY A N 1
ATOM 664 C CA . GLY A 1 85 ? -5.247 -13.593 13.789 1.00 85.06 85 GLY A CA 1
ATOM 665 C C . GLY A 1 85 ? -5.912 -14.642 14.685 1.00 85.06 85 GLY A C 1
ATOM 666 O O . GLY A 1 85 ? -5.395 -15.749 14.797 1.00 85.06 85 GLY A O 1
ATOM 667 N N . ASN A 1 86 ? -7.078 -14.342 15.267 1.00 88.56 86 ASN A N 1
ATOM 668 C CA . ASN A 1 86 ? -7.865 -15.299 16.058 1.00 88.56 86 ASN A CA 1
ATOM 669 C C . ASN A 1 86 ? -9.018 -15.950 15.271 1.00 88.56 86 ASN A C 1
ATOM 671 O O . ASN A 1 86 ? -9.901 -16.549 15.883 1.00 88.56 86 ASN A O 1
ATOM 675 N N . ASN A 1 87 ? -9.010 -15.848 13.934 1.00 87.69 87 ASN A N 1
ATOM 676 C CA . ASN A 1 87 ? -10.060 -16.372 13.054 1.00 87.69 87 ASN A CA 1
ATOM 677 C C . ASN A 1 87 ? -11.451 -15.813 13.418 1.00 87.69 87 ASN A C 1
ATOM 679 O O . ASN A 1 87 ? -12.417 -16.562 13.585 1.00 87.69 87 ASN A O 1
ATOM 683 N N . ASP A 1 88 ? -11.517 -14.491 13.604 1.00 87.38 88 ASP A N 1
ATOM 684 C CA . ASP A 1 88 ? -12.751 -13.753 13.872 1.00 87.38 88 ASP A CA 1
ATOM 685 C C . ASP A 1 88 ? -13.046 -12.841 12.678 1.00 87.38 88 ASP A C 1
ATOM 687 O O . ASP A 1 88 ? -12.386 -11.818 12.462 1.00 87.38 88 ASP A O 1
ATOM 691 N N . ASP A 1 89 ? -14.085 -13.200 11.922 1.00 91.75 89 ASP A N 1
ATOM 692 C CA . ASP A 1 89 ? -14.486 -12.509 10.695 1.00 91.75 89 ASP A CA 1
ATOM 693 C C . ASP A 1 89 ? -14.678 -10.998 10.894 1.00 91.75 89 ASP A C 1
ATOM 695 O O . ASP A 1 89 ? -14.508 -10.215 9.959 1.00 91.75 89 ASP A O 1
ATOM 699 N N . ARG A 1 90 ? -15.007 -10.540 12.109 1.00 90.12 90 ARG A N 1
ATOM 700 C CA . ARG A 1 90 ? -15.264 -9.121 12.397 1.00 90.12 90 ARG A CA 1
ATOM 701 C C . ARG A 1 90 ? -14.035 -8.234 12.265 1.00 90.12 90 ARG A C 1
ATOM 703 O O . ARG A 1 90 ? -14.208 -7.049 11.983 1.00 90.12 90 ARG A O 1
ATOM 710 N N . VAL A 1 91 ? -12.847 -8.776 12.521 1.00 89.75 91 VAL A N 1
ATOM 711 C CA . VAL A 1 91 ? -11.562 -8.069 12.413 1.00 89.75 91 VAL A CA 1
ATOM 712 C C . VAL A 1 91 ? -10.805 -8.510 11.165 1.00 89.75 91 VAL A C 1
ATOM 714 O O . VAL A 1 91 ? -10.201 -7.673 10.494 1.00 89.75 91 VAL A O 1
ATOM 717 N N . ASP A 1 92 ? -10.933 -9.777 10.774 1.00 88.94 92 ASP A N 1
ATOM 718 C CA . ASP A 1 92 ? -10.310 -10.289 9.554 1.00 88.94 92 ASP A CA 1
ATOM 719 C C . ASP A 1 92 ? -10.910 -9.607 8.307 1.00 88.94 92 ASP A C 1
ATOM 721 O O . ASP A 1 92 ? -10.173 -9.193 7.410 1.00 88.94 92 ASP A O 1
ATOM 725 N N . SER A 1 93 ? -12.224 -9.333 8.294 1.00 91.50 93 SER A N 1
ATOM 726 C CA . SER A 1 93 ? -12.860 -8.545 7.221 1.00 91.50 93 SER A CA 1
ATOM 727 C C . SER A 1 93 ? -12.347 -7.104 7.134 1.00 91.50 93 SER A C 1
ATOM 729 O O . SER A 1 93 ? -12.269 -6.550 6.037 1.00 91.50 93 SER A O 1
ATOM 731 N N . ILE A 1 94 ? -11.960 -6.496 8.261 1.00 92.69 94 ILE A N 1
ATOM 732 C CA . ILE A 1 94 ? -11.361 -5.153 8.283 1.00 92.69 94 ILE A CA 1
ATOM 733 C C . ILE A 1 94 ? -9.974 -5.196 7.636 1.00 92.69 94 ILE A C 1
ATOM 735 O O . ILE A 1 94 ? -9.644 -4.322 6.835 1.00 92.69 94 ILE A O 1
ATOM 739 N N . ALA A 1 95 ? -9.171 -6.219 7.941 1.00 90.38 95 ALA A N 1
ATOM 740 C CA . ALA A 1 95 ? -7.860 -6.394 7.325 1.00 90.38 95 ALA A CA 1
ATOM 741 C C . ALA A 1 95 ? -7.969 -6.607 5.803 1.00 90.38 95 ALA A C 1
ATOM 743 O O . ALA A 1 95 ? -7.251 -5.954 5.042 1.00 90.38 95 ALA A O 1
ATOM 744 N N . CYS A 1 96 ? -8.903 -7.452 5.348 1.00 91.88 96 CYS A N 1
ATOM 745 C CA . CYS A 1 96 ? -9.174 -7.652 3.920 1.00 91.88 96 CYS A CA 1
ATOM 746 C C . CYS A 1 96 ? -9.598 -6.348 3.226 1.00 91.88 96 CYS A C 1
ATOM 748 O O . CYS A 1 96 ? -9.040 -5.994 2.188 1.00 91.88 96 CYS A O 1
ATOM 750 N N . ASP A 1 97 ? -10.524 -5.592 3.823 1.00 93.44 97 ASP A N 1
ATOM 751 C CA . ASP A 1 97 ? -10.995 -4.313 3.280 1.00 93.44 97 ASP A CA 1
ATOM 752 C C . ASP A 1 97 ? -9.859 -3.281 3.158 1.00 93.44 97 ASP A C 1
ATOM 754 O O . ASP A 1 97 ? -9.754 -2.591 2.141 1.00 93.44 97 ASP A O 1
ATOM 758 N N . LEU A 1 98 ? -8.954 -3.206 4.140 1.00 92.56 98 LEU A N 1
ATOM 759 C CA . LEU A 1 98 ? -7.775 -2.335 4.075 1.00 92.56 98 LEU A CA 1
ATOM 760 C C . LEU A 1 98 ? -6.855 -2.690 2.901 1.00 92.56 98 LEU A C 1
ATOM 762 O O . LEU A 1 98 ? -6.444 -1.800 2.149 1.00 92.56 98 LEU A O 1
ATOM 766 N N . VAL A 1 99 ? -6.556 -3.979 2.735 1.00 92.25 99 VAL A N 1
ATOM 767 C CA . VAL A 1 99 ? -5.715 -4.494 1.647 1.00 92.25 99 VAL A CA 1
ATOM 768 C C . VAL A 1 99 ? -6.345 -4.174 0.294 1.00 92.25 99 VAL A C 1
ATOM 770 O O . VAL A 1 99 ? -5.700 -3.565 -0.558 1.00 92.25 99 VAL A O 1
ATOM 773 N N . GLU A 1 100 ? -7.625 -4.494 0.110 1.00 93.50 100 GLU A N 1
ATOM 774 C CA . GLU A 1 100 ? -8.331 -4.235 -1.145 1.00 93.50 100 GLU A CA 1
ATOM 775 C C . GLU A 1 100 ? -8.411 -2.745 -1.484 1.00 93.50 100 GLU A C 1
ATOM 777 O O . GLU A 1 100 ? -8.215 -2.348 -2.638 1.00 93.50 100 GLU A O 1
ATOM 782 N N . ARG A 1 101 ? -8.705 -1.896 -0.493 1.00 93.81 101 ARG A N 1
ATOM 783 C CA . ARG A 1 101 ? -8.801 -0.445 -0.696 1.00 93.81 101 ARG A CA 1
ATOM 784 C C . ARG A 1 101 ? -7.475 0.156 -1.109 1.00 93.81 101 ARG A C 1
ATOM 786 O O . ARG A 1 101 ? -7.467 1.053 -1.954 1.00 93.81 101 ARG A O 1
ATOM 793 N N . PHE A 1 102 ? -6.378 -0.292 -0.509 1.00 92.44 102 PHE A N 1
ATOM 794 C CA . PHE A 1 102 ? -5.063 0.205 -0.877 1.00 92.44 102 PHE A CA 1
ATOM 795 C C . PHE A 1 102 ? -4.675 -0.267 -2.277 1.00 92.44 102 PHE A C 1
ATOM 797 O O . PHE A 1 102 ? -4.281 0.558 -3.101 1.00 92.44 102 PHE A O 1
ATOM 804 N N . MET A 1 103 ? -4.914 -1.542 -2.594 1.00 92.50 103 MET A N 1
ATOM 805 C CA . MET A 1 103 ? -4.614 -2.087 -3.915 1.00 92.50 103 MET A CA 1
ATOM 806 C C . MET A 1 103 ? -5.364 -1.355 -5.033 1.00 92.50 103 MET A C 1
ATOM 808 O O . MET A 1 103 ? -4.755 -0.954 -6.024 1.00 92.50 103 MET A O 1
ATOM 812 N N . LYS A 1 104 ? -6.666 -1.093 -4.854 1.00 95.00 104 LYS A N 1
ATOM 813 C CA . LYS A 1 104 ? -7.478 -0.329 -5.823 1.00 95.00 104 LYS A CA 1
ATOM 814 C C . LYS A 1 104 ? -6.913 1.071 -6.082 1.00 95.00 104 LYS A C 1
ATOM 816 O O . LYS A 1 104 ? -6.976 1.559 -7.206 1.00 95.00 104 LYS A O 1
ATOM 821 N N . LYS A 1 105 ? -6.350 1.718 -5.056 1.00 94.00 105 LYS A N 1
ATOM 822 C CA . LYS A 1 105 ? -5.734 3.049 -5.185 1.00 94.00 105 LYS A CA 1
ATOM 823 C C . LYS A 1 105 ? -4.409 2.990 -5.934 1.00 94.00 105 LYS A C 1
ATOM 825 O O . LYS A 1 105 ? -4.170 3.841 -6.780 1.00 94.00 105 LYS A O 1
ATOM 830 N N . ILE A 1 106 ? -3.580 1.983 -5.661 1.00 92.56 106 ILE A N 1
ATOM 831 C CA . ILE A 1 106 ? -2.306 1.784 -6.363 1.00 92.56 106 ILE A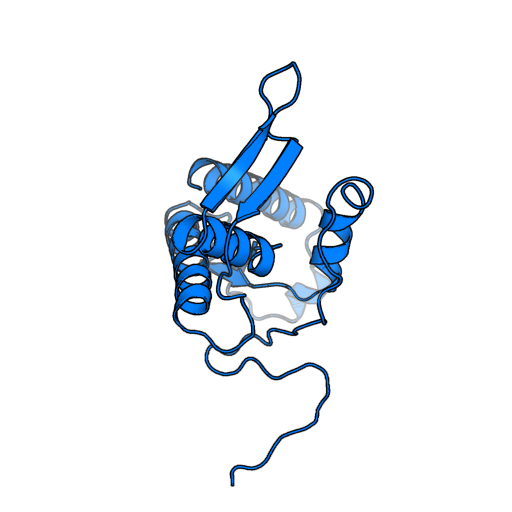 CA 1
ATOM 832 C C . ILE A 1 106 ? -2.549 1.464 -7.845 1.00 92.56 106 ILE A C 1
ATOM 834 O O . ILE A 1 106 ? -1.892 2.040 -8.705 1.00 92.56 106 ILE A O 1
ATOM 838 N N . GLN A 1 107 ? -3.520 0.599 -8.158 1.00 92.75 107 GLN A N 1
ATOM 839 C CA . GLN A 1 107 ? -3.849 0.209 -9.538 1.00 92.75 107 GLN A CA 1
ATOM 840 C C . GLN A 1 107 ? -4.274 1.377 -10.433 1.00 92.75 107 GLN A C 1
ATOM 842 O O . GLN A 1 107 ? -4.121 1.299 -11.648 1.00 92.75 107 GLN A O 1
ATOM 847 N N . ALA A 1 108 ? -4.802 2.454 -9.849 1.00 93.75 108 ALA A N 1
ATOM 848 C CA . ALA A 1 108 ? -5.210 3.643 -10.588 1.00 93.75 108 ALA A CA 1
ATOM 849 C C . ALA A 1 108 ? -4.032 4.556 -10.984 1.00 93.75 108 ALA A C 1
ATOM 851 O O . ALA A 1 108 ? -4.232 5.513 -11.731 1.00 93.75 108 ALA A O 1
ATOM 852 N N . LEU A 1 109 ? -2.822 4.306 -10.471 1.00 94.19 109 LEU A N 1
ATOM 853 C CA . LEU A 1 109 ? -1.663 5.173 -10.664 1.00 94.19 109 LEU A CA 1
ATOM 854 C C . LEU A 1 109 ? -0.734 4.643 -11.768 1.00 94.19 109 LEU A C 1
ATOM 856 O O . LEU A 1 109 ? -0.505 3.436 -11.854 1.00 94.19 109 LEU A O 1
ATOM 860 N N . PRO A 1 110 ? -0.149 5.529 -12.596 1.00 94.56 110 PRO A N 1
ATOM 861 C CA . PRO A 1 110 ? 0.801 5.122 -13.621 1.00 94.56 110 PRO A CA 1
ATOM 862 C C . PRO A 1 110 ? 2.117 4.643 -12.996 1.00 94.56 110 PRO A C 1
ATOM 864 O O . PRO A 1 110 ? 2.696 5.301 -12.125 1.00 94.56 110 PRO A O 1
ATOM 867 N N . THR A 1 111 ? 2.623 3.516 -13.486 1.00 96.12 111 THR A N 1
ATOM 868 C CA . THR A 1 111 ? 3.878 2.907 -13.039 1.00 96.12 111 THR A CA 1
ATOM 869 C C . THR A 1 111 ? 4.964 3.002 -14.102 1.00 96.12 111 THR A C 1
ATOM 871 O O . THR A 1 111 ? 4.711 2.981 -15.310 1.00 96.12 111 THR A O 1
ATOM 874 N N . TYR A 1 112 ? 6.214 3.085 -13.651 1.00 94.62 112 TYR A N 1
ATOM 875 C CA . TYR A 1 112 ? 7.370 3.066 -14.531 1.00 94.62 112 TYR A CA 1
ATOM 876 C C . TYR A 1 112 ? 7.365 1.797 -15.391 1.00 94.62 112 TYR A C 1
ATOM 878 O O . TYR A 1 112 ? 7.146 0.688 -14.897 1.00 94.62 112 TYR A O 1
ATOM 886 N N . ARG A 1 113 ? 7.595 1.977 -16.699 1.00 91.94 113 ARG A N 1
ATOM 887 C CA . ARG A 1 113 ? 7.658 0.894 -17.692 1.00 91.94 113 ARG A CA 1
ATOM 888 C C . ARG A 1 113 ? 6.378 0.039 -17.755 1.00 91.94 113 ARG A C 1
ATOM 890 O O . ARG A 1 113 ? 6.441 -1.118 -18.161 1.00 91.94 113 ARG A O 1
ATOM 897 N N . ASN A 1 114 ? 5.232 0.617 -17.372 1.00 92.06 114 ASN A N 1
ATOM 898 C CA . ASN A 1 114 ? 3.925 -0.045 -17.292 1.00 92.06 114 ASN A CA 1
ATOM 899 C C . ASN A 1 114 ? 3.945 -1.329 -16.442 1.00 92.06 114 ASN A C 1
ATOM 901 O O . ASN A 1 114 ? 3.227 -2.284 -16.737 1.00 92.06 114 ASN A O 1
ATOM 905 N N . ALA A 1 115 ? 4.793 -1.377 -15.408 1.00 92.81 115 ALA A N 1
ATOM 906 C CA . ALA A 1 115 ? 4.864 -2.520 -14.509 1.00 92.81 115 ALA A CA 1
ATOM 907 C C . ALA A 1 115 ? 3.521 -2.719 -13.788 1.00 92.81 115 ALA A C 1
ATOM 909 O O . ALA A 1 115 ? 2.972 -1.776 -13.220 1.00 92.81 115 ALA A O 1
ATOM 910 N N . VAL A 1 116 ? 2.992 -3.941 -13.783 1.00 94.56 116 VAL A N 1
ATOM 911 C CA . VAL A 1 116 ? 1.674 -4.218 -13.198 1.00 94.56 116 VAL A CA 1
ATOM 912 C C . VAL A 1 116 ? 1.756 -4.107 -11.676 1.00 94.56 116 VAL A C 1
ATOM 914 O O . VAL A 1 116 ? 2.550 -4.832 -11.071 1.00 94.56 116 VAL A O 1
ATOM 917 N N . PRO A 1 117 ? 0.972 -3.231 -11.025 1.00 93.44 117 PRO A N 1
ATOM 918 C CA . PRO A 1 117 ? 0.981 -3.137 -9.575 1.00 93.44 117 PRO A CA 1
ATOM 919 C C . PRO A 1 117 ? 0.590 -4.460 -8.927 1.00 93.44 117 PRO A C 1
ATOM 921 O O . PRO A 1 117 ? -0.410 -5.074 -9.305 1.00 93.44 117 PRO A O 1
ATOM 924 N N . THR A 1 118 ? 1.349 -4.870 -7.920 1.00 91.88 118 THR A N 1
ATOM 925 C CA . THR A 1 118 ? 1.051 -6.024 -7.070 1.00 91.88 118 THR A CA 1
ATOM 926 C C . THR A 1 118 ? 1.256 -5.643 -5.611 1.00 91.88 118 THR A C 1
ATOM 928 O O . THR A 1 118 ? 1.963 -4.685 -5.304 1.00 91.88 118 THR A O 1
ATOM 931 N N . GLN A 1 119 ? 0.621 -6.374 -4.697 1.00 88.19 119 GLN A N 1
ATOM 932 C CA . GLN A 1 119 ? 0.735 -6.107 -3.270 1.00 88.19 119 GLN A CA 1
ATOM 933 C C . GLN A 1 119 ? 1.142 -7.360 -2.502 1.00 88.19 119 GLN A C 1
ATOM 935 O O . GLN A 1 119 ? 0.635 -8.448 -2.770 1.00 88.19 119 GLN A O 1
ATOM 940 N N . SER A 1 120 ? 2.027 -7.189 -1.524 1.00 86.75 120 SER A N 1
ATOM 941 C CA . SER A 1 120 ? 2.410 -8.218 -0.563 1.00 86.75 120 SER A CA 1
ATOM 942 C C . SER A 1 120 ? 2.230 -7.729 0.875 1.00 86.75 120 SER A C 1
ATOM 944 O O . SER A 1 120 ? 2.274 -6.532 1.174 1.00 86.75 120 SER A O 1
ATOM 946 N N . ILE A 1 121 ? 2.001 -8.680 1.779 1.00 81.00 121 ILE A N 1
ATOM 947 C CA . ILE A 1 121 ? 2.017 -8.458 3.225 1.00 81.00 121 ILE A CA 1
ATOM 948 C C . ILE A 1 121 ? 3.314 -9.114 3.720 1.00 81.00 121 ILE A C 1
ATOM 950 O O . ILE A 1 121 ? 3.398 -10.340 3.705 1.00 81.00 121 ILE A O 1
ATOM 954 N N . PRO A 1 122 ? 4.361 -8.334 4.041 1.00 62.47 122 PRO A N 1
ATOM 955 C CA . PRO A 1 122 ? 5.638 -8.865 4.489 1.00 62.47 122 PRO A CA 1
ATOM 956 C C . PRO A 1 122 ? 5.547 -9.388 5.927 1.00 62.47 122 PRO A C 1
ATOM 958 O O . PRO A 1 122 ? 4.868 -8.809 6.774 1.00 62.47 122 PRO A O 1
ATOM 961 N N . ASP A 1 123 ? 6.283 -10.463 6.202 1.00 53.81 123 ASP A N 1
ATOM 962 C CA . ASP A 1 123 ? 6.331 -11.095 7.519 1.00 53.81 123 ASP A CA 1
ATOM 963 C C . ASP A 1 123 ? 7.062 -10.249 8.588 1.00 53.81 123 ASP A C 1
ATOM 965 O O . ASP A 1 123 ? 7.776 -9.277 8.324 1.00 53.81 123 ASP A O 1
ATOM 969 N N . HIS A 1 124 ? 6.908 -10.711 9.830 1.00 48.31 124 HIS A N 1
ATOM 970 C CA . HIS A 1 124 ? 7.305 -10.161 11.132 1.00 48.31 124 HIS A CA 1
ATOM 971 C C . HIS A 1 124 ? 8.610 -9.333 11.242 1.00 48.31 124 HIS A C 1
ATOM 973 O O . HIS A 1 124 ? 8.700 -8.445 12.093 1.00 48.31 124 HIS A O 1
ATOM 979 N N . HIS A 1 125 ? 9.640 -9.575 10.423 1.00 49.34 125 HIS A N 1
ATOM 980 C CA . HIS A 1 125 ? 10.913 -8.846 10.530 1.00 49.34 125 HIS A CA 1
ATOM 981 C C . HIS A 1 125 ? 10.806 -7.367 10.141 1.00 49.34 125 HIS A C 1
ATOM 983 O O . HIS A 1 125 ? 11.459 -6.532 10.771 1.00 49.34 125 HIS A O 1
ATOM 989 N N . LEU A 1 126 ? 9.959 -7.027 9.164 1.00 52.03 126 LEU A N 1
ATOM 990 C CA . LEU A 1 126 ? 9.752 -5.633 8.764 1.00 52.03 126 LEU A CA 1
ATOM 991 C C . LEU A 1 126 ? 8.960 -4.855 9.830 1.00 52.03 126 LEU A C 1
ATOM 993 O O . LEU A 1 126 ? 9.213 -3.674 10.063 1.00 52.03 126 LEU A O 1
ATOM 997 N N . GLU A 1 127 ? 8.058 -5.530 10.549 1.00 51.56 127 GLU A N 1
ATOM 998 C CA . GLU A 1 127 ? 7.280 -4.914 11.630 1.00 51.56 127 GLU A CA 1
ATOM 999 C C . GLU A 1 127 ? 8.148 -4.512 12.830 1.00 51.56 127 GLU A C 1
ATOM 1001 O O . GLU A 1 127 ? 7.849 -3.529 13.508 1.00 51.56 127 GLU A O 1
ATOM 1006 N N . ARG A 1 128 ? 9.245 -5.235 13.103 1.00 49.78 128 ARG A N 1
ATOM 1007 C CA . ARG A 1 128 ? 10.156 -4.898 14.211 1.00 49.78 128 ARG A CA 1
ATOM 1008 C C . ARG A 1 128 ? 10.906 -3.588 13.981 1.00 49.78 128 ARG A C 1
ATOM 1010 O O . ARG A 1 128 ? 11.111 -2.860 14.947 1.00 49.78 128 ARG A O 1
ATOM 1017 N N . GLY A 1 129 ? 11.282 -3.289 12.735 1.00 50.81 129 GLY A N 1
ATOM 1018 C CA . GLY A 1 129 ? 11.973 -2.044 12.382 1.00 50.81 129 GLY A CA 1
ATOM 1019 C C . GLY A 1 129 ? 11.090 -0.804 12.535 1.00 50.81 129 GLY A C 1
ATOM 1020 O O . GLY A 1 129 ? 11.574 0.241 12.944 1.00 50.81 129 GLY A O 1
ATOM 1021 N N . LEU A 1 130 ? 9.782 -0.931 12.291 1.00 56.56 130 LEU A N 1
ATOM 1022 C CA . LEU A 1 130 ? 8.825 0.158 12.524 1.00 56.56 130 LEU A CA 1
ATOM 1023 C C . LEU A 1 130 ? 8.504 0.358 14.011 1.00 56.56 130 LEU A C 1
ATOM 1025 O O . LEU A 1 130 ? 8.172 1.458 14.427 1.00 56.56 130 LEU A O 1
ATOM 1029 N N . ARG A 1 131 ? 8.604 -0.699 14.827 1.00 50.69 131 ARG A N 1
ATOM 1030 C CA . ARG A 1 131 ? 8.293 -0.656 16.267 1.00 50.69 131 ARG A CA 1
ATOM 1031 C C . ARG A 1 131 ? 9.454 -0.191 17.151 1.00 50.69 131 ARG A C 1
ATOM 1033 O O . ARG A 1 131 ? 9.251 -0.051 18.357 1.00 50.69 131 ARG A O 1
ATOM 1040 N N . SER A 1 132 ? 10.671 -0.032 16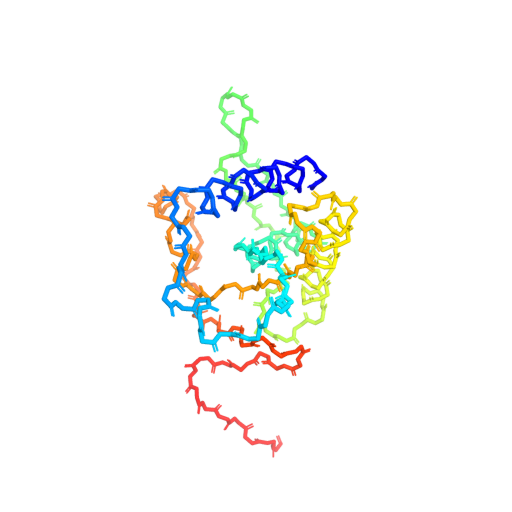.623 1.00 37.78 132 SER A N 1
ATOM 1041 C CA . SER A 1 132 ? 11.856 0.190 17.465 1.00 37.78 132 SER A CA 1
ATOM 1042 C C . SER A 1 132 ? 11.926 1.568 18.130 1.00 37.78 132 SER A C 1
ATOM 1044 O O . SER A 1 132 ? 12.732 1.720 19.044 1.00 37.78 132 SER A O 1
ATOM 1046 N N . GLU A 1 133 ? 11.068 2.524 17.764 1.00 37.38 133 GLU A N 1
ATOM 1047 C CA . GLU A 1 133 ? 11.032 3.852 18.403 1.00 37.38 133 GLU A CA 1
ATOM 1048 C C . GLU A 1 133 ? 9.910 4.015 19.457 1.00 37.38 133 GLU A C 1
ATOM 1050 O O . GLU A 1 133 ? 10.063 4.811 20.378 1.00 37.38 133 GLU A O 1
ATOM 1055 N N . ASP A 1 134 ? 8.856 3.185 19.448 1.00 39.84 134 ASP A N 1
ATOM 1056 C CA . ASP A 1 134 ? 7.651 3.397 20.286 1.00 39.84 134 ASP A CA 1
ATOM 1057 C C . ASP A 1 134 ? 7.593 2.585 21.598 1.00 39.84 134 ASP A C 1
ATOM 1059 O O . ASP A 1 134 ? 6.625 2.649 22.360 1.00 39.84 134 ASP A O 1
ATOM 1063 N N . ARG A 1 135 ? 8.625 1.791 21.914 1.00 34.41 135 ARG A N 1
ATOM 1064 C CA . ARG A 1 135 ? 8.571 0.809 23.021 1.00 34.41 135 ARG A CA 1
ATOM 1065 C C . ARG A 1 135 ? 8.478 1.379 24.440 1.00 34.41 135 ARG A C 1
ATOM 1067 O O . ARG A 1 135 ? 8.291 0.591 25.363 1.00 34.41 135 ARG A O 1
ATOM 1074 N N . GLN A 1 136 ? 8.635 2.682 24.653 1.00 31.91 136 GLN A N 1
ATOM 1075 C CA . GLN A 1 136 ? 8.692 3.228 26.015 1.00 31.91 136 GLN A CA 1
ATOM 1076 C C . GLN A 1 136 ? 7.356 3.743 26.566 1.00 31.91 136 GLN A C 1
ATOM 1078 O O . GLN A 1 136 ? 7.289 3.965 27.770 1.00 31.91 136 GLN A O 1
ATOM 1083 N N . HIS A 1 137 ? 6.302 3.903 25.753 1.00 32.34 137 HIS A N 1
ATOM 1084 C CA . HIS A 1 137 ? 5.107 4.646 26.197 1.00 32.34 137 HIS A CA 1
ATOM 1085 C C . HIS A 1 137 ? 3.777 3.880 26.151 1.00 32.34 137 HIS A C 1
ATOM 1087 O O . HIS A 1 137 ? 2.896 4.185 26.946 1.00 32.34 137 HIS A O 1
ATOM 1093 N N . ALA A 1 138 ? 3.614 2.865 25.300 1.00 39.50 138 ALA A N 1
ATOM 1094 C CA . ALA A 1 138 ? 2.327 2.180 25.169 1.00 39.50 138 ALA A CA 1
ATOM 1095 C C . ALA A 1 138 ? 2.290 0.890 26.003 1.00 39.50 138 ALA A C 1
ATOM 1097 O O . ALA A 1 138 ? 2.972 -0.084 25.680 1.00 39.50 138 ALA A O 1
ATOM 1098 N N . GLY A 1 139 ? 1.464 0.864 27.055 1.00 30.62 139 GLY A N 1
ATOM 1099 C CA . GLY A 1 139 ? 1.173 -0.299 27.909 1.00 30.62 139 GLY A CA 1
ATOM 1100 C C . GLY A 1 139 ? 0.415 -1.431 27.201 1.00 30.62 139 GLY A C 1
ATOM 1101 O O . GLY A 1 139 ? -0.563 -1.957 27.727 1.00 30.62 139 GLY A O 1
ATOM 1102 N N . TRP A 1 140 ? 0.835 -1.801 25.992 1.00 43.00 140 TRP A N 1
ATOM 1103 C CA . TRP A 1 140 ? 0.267 -2.910 25.237 1.00 43.00 140 TRP A CA 1
ATOM 1104 C C . TRP A 1 140 ? 0.762 -4.255 25.791 1.00 43.00 140 TRP A C 1
ATOM 1106 O O . TRP A 1 140 ? 1.968 -4.427 25.997 1.00 43.00 140 TRP A O 1
ATOM 1116 N N . PRO A 1 141 ? -0.128 -5.241 26.007 1.00 32.44 141 PRO A N 1
ATOM 1117 C CA . PRO A 1 141 ? 0.293 -6.574 26.414 1.00 32.44 141 PRO A CA 1
ATOM 1118 C C . PRO A 1 141 ? 1.158 -7.226 25.316 1.00 32.44 141 PRO A C 1
ATOM 1120 O O . PRO A 1 141 ? 0.914 -7.012 24.124 1.00 32.44 141 PRO A O 1
ATOM 1123 N N . PRO A 1 142 ? 2.158 -8.050 25.679 1.00 32.59 142 PRO A N 1
ATOM 1124 C CA . PRO A 1 142 ? 2.986 -8.752 24.703 1.00 32.59 142 PRO A CA 1
ATOM 1125 C C . PRO A 1 142 ? 2.127 -9.722 23.872 1.00 32.59 142 PRO A C 1
ATOM 1127 O O . PRO A 1 142 ? 1.494 -10.623 24.425 1.00 32.59 142 PRO A O 1
ATOM 1130 N N . ARG A 1 143 ? 2.089 -9.548 22.541 1.00 49.72 143 ARG A N 1
ATOM 1131 C CA . ARG A 1 143 ? 1.373 -10.457 21.623 1.00 49.72 143 ARG A CA 1
ATOM 1132 C C . ARG A 1 143 ? 2.260 -11.615 21.147 1.00 49.72 143 ARG A C 1
ATOM 1134 O O . ARG A 1 143 ? 3.472 -11.461 21.025 1.00 49.72 143 ARG A O 1
ATOM 1141 N N . ARG A 1 144 ? 1.623 -12.764 20.871 1.00 35.88 144 ARG A N 1
ATOM 1142 C CA . ARG A 1 144 ? 2.232 -13.946 20.235 1.00 35.88 144 ARG A CA 1
ATOM 1143 C C . ARG A 1 144 ? 2.390 -13.716 18.733 1.00 35.88 144 ARG A C 1
ATOM 1145 O O . ARG A 1 144 ? 1.476 -13.212 18.083 1.00 35.88 144 ARG A O 1
ATOM 1152 N N . ASP A 1 145 ? 3.537 -14.126 18.207 1.00 32.59 145 ASP A N 1
ATOM 1153 C CA . ASP A 1 145 ? 3.895 -14.011 16.796 1.00 32.59 145 ASP A CA 1
ATOM 1154 C C . ASP A 1 145 ? 2.937 -14.850 15.935 1.00 32.59 145 ASP A C 1
ATOM 1156 O O . ASP A 1 145 ? 2.906 -16.076 16.039 1.00 32.59 145 ASP A O 1
ATOM 1160 N N . THR A 1 146 ? 2.135 -14.195 15.092 1.00 39.62 146 THR A N 1
ATOM 1161 C CA . THR A 1 146 ? 1.279 -14.871 14.104 1.00 39.62 146 THR A CA 1
ATOM 1162 C C . THR A 1 146 ? 1.866 -14.621 12.720 1.00 39.62 146 THR A C 1
ATOM 1164 O O . THR A 1 146 ? 2.056 -13.472 12.327 1.00 39.62 146 THR A O 1
ATOM 1167 N N . VAL A 1 147 ? 2.191 -15.695 11.998 1.00 35.34 147 VAL A N 1
ATOM 1168 C CA . VAL A 1 147 ? 2.783 -15.651 10.652 1.00 35.34 147 VAL A CA 1
ATOM 1169 C C . VAL A 1 147 ? 1.659 -15.788 9.626 1.00 35.34 147 VAL A C 1
ATOM 1171 O O . VAL A 1 147 ? 0.909 -16.763 9.662 1.00 35.34 147 VAL A O 1
ATOM 1174 N N . CYS A 1 148 ? 1.537 -14.828 8.710 1.00 35.84 148 CYS A N 1
ATOM 1175 C CA . CYS A 1 148 ? 0.574 -14.884 7.610 1.00 35.84 148 CYS A CA 1
ATOM 1176 C C . CYS A 1 148 ? 1.305 -15.283 6.325 1.00 35.84 148 CYS A C 1
ATOM 1178 O O . CYS A 1 148 ? 1.805 -14.433 5.597 1.00 35.84 148 CYS A O 1
ATOM 1180 N N . THR A 1 149 ? 1.350 -16.583 6.022 1.00 30.12 149 THR A N 1
ATOM 1181 C CA . THR A 1 149 ? 1.816 -17.034 4.699 1.00 30.12 149 THR A CA 1
ATOM 1182 C C . THR A 1 149 ? 0.764 -16.683 3.641 1.00 30.12 149 THR A C 1
ATOM 1184 O O . THR A 1 149 ? -0.428 -16.864 3.872 1.00 30.12 149 THR A O 1
ATOM 1187 N N . GLY A 1 150 ? 1.198 -16.125 2.506 1.00 31.16 150 GLY A N 1
ATOM 1188 C CA . GLY A 1 150 ? 0.373 -15.457 1.486 1.00 31.16 150 GLY A CA 1
ATOM 1189 C C . GLY A 1 150 ? -0.608 -16.324 0.679 1.00 31.16 150 GLY A C 1
ATOM 1190 O O . GLY A 1 150 ? -0.628 -16.239 -0.545 1.00 31.16 150 GLY A O 1
ATOM 1191 N N . VAL A 1 151 ? -1.449 -17.124 1.337 1.00 26.44 151 VAL A N 1
ATOM 1192 C CA . VAL A 1 151 ? -2.597 -17.821 0.738 1.00 26.44 151 VAL A CA 1
ATOM 1193 C C . VAL A 1 151 ? -3.864 -17.393 1.492 1.00 26.44 151 VAL A C 1
ATOM 1195 O O . VAL A 1 151 ? -3.881 -17.474 2.720 1.00 26.44 151 VAL A O 1
ATOM 1198 N N . PRO A 1 152 ? -4.941 -16.961 0.808 1.00 33.72 152 PRO A N 1
ATOM 1199 C CA . PRO A 1 152 ? -6.065 -16.245 1.424 1.00 33.72 152 PRO A CA 1
ATOM 1200 C C . PRO A 1 152 ? -7.002 -17.092 2.310 1.00 33.72 152 PRO A C 1
ATOM 1202 O O . PRO A 1 152 ? -8.148 -16.708 2.509 1.00 33.72 152 PRO A O 1
ATOM 1205 N N . THR A 1 153 ? -6.579 -18.239 2.854 1.00 28.86 153 THR A N 1
ATOM 1206 C CA . THR A 1 153 ? -7.510 -19.150 3.551 1.00 28.86 153 THR A CA 1
ATOM 1207 C C . THR A 1 153 ? -6.986 -19.868 4.795 1.00 28.86 153 THR A C 1
ATOM 1209 O O . THR A 1 153 ? -7.672 -20.773 5.263 1.00 28.86 153 THR A O 1
ATOM 1212 N N . ARG A 1 154 ? -5.821 -19.537 5.375 1.00 25.02 154 ARG A N 1
ATOM 1213 C CA . ARG A 1 154 ? -5.432 -20.141 6.672 1.00 25.02 154 ARG A CA 1
ATOM 1214 C C . ARG A 1 154 ? -4.351 -19.357 7.418 1.00 25.02 154 ARG A C 1
ATOM 1216 O O . ARG A 1 154 ? -3.172 -19.462 7.097 1.00 25.02 154 ARG A O 1
ATOM 1223 N N . CYS A 1 155 ? -4.749 -18.666 8.483 1.00 27.95 155 CYS A N 1
ATOM 1224 C CA . CYS A 1 155 ? -3.841 -18.290 9.565 1.00 27.95 155 CYS A CA 1
ATOM 1225 C C . CYS A 1 155 ? -3.578 -19.544 10.412 1.00 27.95 155 CYS A C 1
ATOM 1227 O O . CYS A 1 155 ? -4.484 -20.057 11.065 1.00 27.95 155 CYS A O 1
ATOM 1229 N N . THR A 1 156 ? -2.363 -20.089 10.367 1.00 29.08 156 THR A N 1
ATOM 1230 C CA . THR A 1 156 ? -1.934 -21.160 11.280 1.00 29.08 156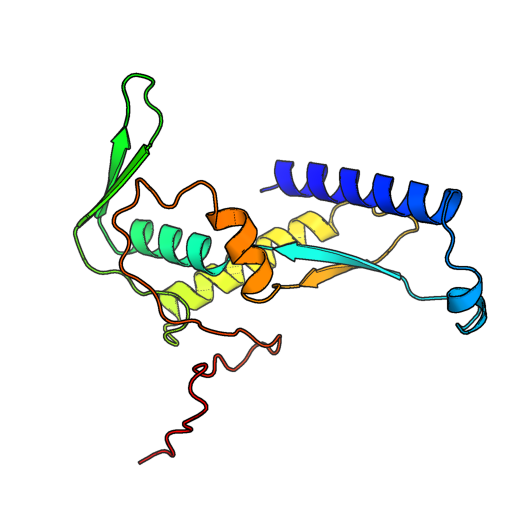 THR A CA 1
ATOM 1231 C C . THR A 1 156 ? -1.029 -20.579 12.353 1.00 29.08 156 THR A C 1
ATOM 1233 O O . THR A 1 156 ? -0.036 -19.931 12.028 1.00 29.08 156 THR A O 1
ATOM 1236 N N . ASP A 1 157 ? -1.350 -20.857 13.618 1.00 27.30 157 ASP A N 1
ATOM 1237 C CA . ASP A 1 157 ? -0.508 -20.543 14.773 1.00 27.30 157 ASP A CA 1
ATOM 1238 C C . ASP A 1 157 ? 0.953 -20.965 14.541 1.00 27.30 157 ASP A C 1
ATOM 1240 O O . ASP A 1 157 ? 1.234 -22.111 14.171 1.00 27.30 157 ASP A O 1
ATOM 1244 N N . ALA A 1 158 ? 1.898 -20.080 14.872 1.00 37.19 158 ALA A N 1
ATOM 1245 C CA . ALA A 1 158 ? 3.346 -20.297 14.760 1.00 37.19 158 ALA A CA 1
ATOM 1246 C C . ALA A 1 158 ? 3.905 -21.415 15.675 1.00 37.19 158 ALA A C 1
ATOM 1248 O O . ALA A 1 158 ? 5.116 -21.584 15.796 1.00 37.19 158 ALA A O 1
ATOM 1249 N N . THR A 1 159 ? 3.045 -22.199 16.333 1.00 32.50 159 THR A N 1
ATOM 1250 C CA . THR A 1 159 ? 3.444 -23.286 17.240 1.00 32.50 159 THR A CA 1
ATOM 1251 C C . THR A 1 159 ? 3.405 -24.679 16.611 1.00 32.50 159 THR A C 1
ATOM 1253 O O . THR A 1 159 ? 3.711 -25.653 17.297 1.00 32.50 159 THR A O 1
ATOM 1256 N N . GLY A 1 160 ? 3.049 -24.819 15.327 1.00 29.72 160 GLY A N 1
ATOM 1257 C CA . GLY A 1 160 ? 3.144 -26.101 14.612 1.00 29.72 160 GLY A CA 1
ATOM 1258 C C . GLY A 1 160 ? 2.309 -27.247 15.208 1.00 29.72 160 GLY A C 1
ATOM 1259 O O . GLY A 1 160 ? 2.493 -28.403 14.832 1.00 29.72 160 GLY A O 1
ATOM 1260 N N . LYS A 1 161 ? 1.379 -26.969 16.131 1.00 27.58 161 LYS A N 1
ATOM 1261 C CA . LYS A 1 161 ? 0.483 -27.978 16.704 1.00 27.58 161 LYS A CA 1
ATOM 1262 C C . LYS A 1 161 ? -0.867 -27.916 16.010 1.00 27.58 161 LYS A C 1
ATOM 1264 O O . LYS A 1 161 ? -1.774 -27.212 16.443 1.00 27.58 161 LYS A O 1
ATOM 1269 N N . GLY A 1 162 ? -1.004 -28.704 14.946 1.00 28.20 162 GLY A N 1
ATOM 1270 C CA . GLY A 1 162 ? -2.311 -29.046 14.402 1.00 28.20 162 GLY A CA 1
ATOM 1271 C C . GLY A 1 162 ? -3.165 -29.697 15.491 1.00 28.20 162 GLY A C 1
ATOM 1272 O O . GLY A 1 162 ? -2.845 -30.784 15.970 1.00 28.20 162 GLY A O 1
ATOM 1273 N N . ARG A 1 163 ? -4.251 -29.038 15.902 1.00 32.03 163 ARG A N 1
ATOM 1274 C CA . ARG A 1 163 ? -5.340 -29.718 16.609 1.00 32.03 163 ARG A CA 1
ATOM 1275 C C . ARG A 1 163 ? -6.206 -30.407 15.559 1.00 32.03 163 ARG A C 1
ATOM 1277 O O . ARG A 1 163 ? -6.811 -29.741 14.724 1.00 32.03 163 ARG A O 1
ATOM 1284 N N . SER A 1 164 ? -6.227 -31.740 15.583 1.00 28.33 164 SER A N 1
ATOM 1285 C CA . SER A 1 164 ? -7.196 -32.529 14.818 1.00 28.33 164 SER A CA 1
ATOM 1286 C C . SER A 1 164 ? -8.608 -32.284 15.361 1.00 28.33 164 SER A C 1
ATOM 1288 O O . SER A 1 164 ? -8.749 -32.125 16.577 1.00 28.33 164 SER A O 1
ATOM 1290 N N . PRO A 1 165 ? -9.650 -32.328 14.521 1.00 33.78 165 PRO A N 1
ATOM 1291 C CA . PRO A 1 165 ? -11.018 -32.130 14.975 1.00 33.78 165 PRO A CA 1
ATOM 1292 C C . PRO A 1 165 ? -11.500 -33.340 15.793 1.00 33.78 165 PRO A C 1
ATOM 1294 O O . PRO A 1 165 ? -11.412 -34.483 15.341 1.00 33.78 165 PRO A O 1
ATOM 1297 N N . ARG A 1 166 ? -12.005 -33.072 16.997 1.00 30.45 166 ARG A N 1
ATOM 1298 C CA . ARG A 1 166 ? -13.036 -33.854 17.685 1.00 30.45 166 ARG A CA 1
ATOM 1299 C C . ARG A 1 166 ? -14.071 -32.880 18.214 1.00 30.45 166 ARG A C 1
ATOM 1301 O O . ARG A 1 166 ? -13.635 -31.799 18.671 1.00 30.45 166 ARG A O 1
#

InterPro domains:
  IPR004184 Pyruvate formate lyase domain [PF02901] (1-121)
  IPR004184 Pyruvate formate lyase domain [PS51554] (1-166)
  IPR050244 Autonomous Glycyl Radical Cofactor [PTHR30191] (1-121)

Sequence (166 aa):
MDWLAVQYISALNLIHYMHDKYSYEASLMALHDRDVYRTMACGIAGLSVAADSLSAIKYATVKPVRDHTGLAVDFVIEGDYPQYGNNDDRVDSIACDLVERFMKKIQALPTYRNAVPTQSIPDHHLERGLRSEDRQHAGWPPRRDTVCTGVPTRCTDATGKGRSPR

Secondary structure (DSSP, 8-state):
-HHHHHHHHHHHHHHHHHHHHHS--HHHHTTS-SS---EEEEE---HHHHHHHHHHHHHSEEEEEE-TTS-EEEEEEES----TTS--HHHHHHHHHHHHHHHHHHHTS--GGGPEEEEE---THHHHHHSSSSTTT--PPPPP-----SSTT----TT-------